Protein AF-A0A6J6J0V7-F1 (afdb_monomer)

Solvent-accessible surface area (backbone atoms only — not comparable to full-atom values): 5884 Å² total; per-residue (Å²): 86,66,69,57,17,59,59,48,74,45,58,61,70,55,51,53,50,30,44,77,66,40,41,39,68,71,49,78,54,96,89,41,73,37,59,60,67,86,49,47,52,94,52,35,56,34,78,67,48,28,62,51,48,51,54,37,44,76,72,69,41,50,73,68,55,41,51,49,52,33,71,34,78,32,86,91,74,73,38,26,47,48,59,37,48,75,72,64,42,54,67,65,46,53,53,55,56,63,59,68,82,109

Mean predicted aligned error: 2.84 Å

pLDDT: mean 94.88, std 6.06, range [52.72, 98.5]

Nearest PDB structures (foldseek):
  2kfs-assembly1_A  TM=8.764E-01  e=8.711E-05  Mycobacterium tuberculosis H37Rv
  2zhg-assembly1_A-2  TM=3.887E-01  e=1.242E-01  Escherichia coli K-12
  5i44-assembly4_E  TM=5.106E-01  e=1.145E+00  Bacillus subtilis subsp. subtilis str. 168

Structure (mmCIF, N/CA/C/O backbone):
data_AF-A0A6J6J0V7-F1
#
_entry.id   AF-A0A6J6J0V7-F1
#
loop_
_atom_site.group_PDB
_atom_site.id
_atom_site.type_symbol
_atom_site.label_atom_id
_atom_site.label_alt_id
_atom_site.label_comp_id
_atom_site.label_asym_id
_atom_site.label_entity_id
_atom_site.label_seq_id
_atom_site.pdbx_PDB_ins_code
_atom_site.Cartn_x
_atom_site.Cartn_y
_atom_site.Cartn_z
_atom_site.occupancy
_atom_site.B_iso_or_equiv
_atom_site.auth_seq_id
_atom_site.auth_comp_id
_atom_site.auth_asym_id
_atom_site.auth_atom_id
_atom_site.pdbx_PDB_model_num
ATOM 1 N N . MET A 1 1 ? -11.051 6.541 5.187 1.00 84.00 1 MET A N 1
ATOM 2 C CA . MET A 1 1 ? -10.765 6.043 6.555 1.00 84.00 1 MET A CA 1
ATOM 3 C C . MET A 1 1 ? -11.931 5.264 7.141 1.00 84.00 1 MET A C 1
ATOM 5 O O . MET A 1 1 ? -11.725 4.130 7.536 1.00 84.00 1 MET A O 1
ATOM 9 N N . GLU A 1 2 ? -13.136 5.835 7.183 1.00 88.12 2 GLU A N 1
ATOM 10 C CA . GLU A 1 2 ? -14.332 5.171 7.734 1.00 88.12 2 GLU A CA 1
ATOM 11 C C . GLU A 1 2 ? -14.705 3.884 6.993 1.00 88.12 2 GLU A C 1
ATOM 13 O O . GLU A 1 2 ? -14.739 2.829 7.606 1.00 88.12 2 GLU A O 1
ATOM 18 N N . GLN A 1 3 ? -14.797 3.944 5.665 1.00 91.31 3 GLN A N 1
ATOM 19 C CA . GLN A 1 3 ? -15.049 2.766 4.824 1.00 91.31 3 GLN A CA 1
ATOM 20 C C . GLN A 1 3 ? -14.034 1.636 5.064 1.00 91.31 3 GLN A C 1
ATOM 22 O O . GLN A 1 3 ? -14.407 0.479 5.174 1.00 91.31 3 GLN A O 1
ATOM 27 N N . ALA A 1 4 ? -12.742 1.956 5.196 1.00 93.69 4 ALA A N 1
ATOM 28 C CA . ALA A 1 4 ? -11.722 0.944 5.477 1.00 93.69 4 ALA A CA 1
ATOM 29 C C . ALA A 1 4 ? -11.877 0.335 6.880 1.00 93.69 4 ALA A C 1
ATOM 31 O O . ALA A 1 4 ? -11.665 -0.860 7.045 1.00 93.69 4 ALA A O 1
ATOM 32 N N . ALA A 1 5 ? -12.256 1.141 7.878 1.00 95.25 5 ALA A N 1
ATOM 33 C CA . ALA A 1 5 ? -12.536 0.666 9.232 1.00 95.25 5 ALA A CA 1
ATOM 34 C C . ALA A 1 5 ? -13.723 -0.311 9.250 1.00 95.25 5 ALA A C 1
ATOM 36 O O . ALA A 1 5 ? -13.645 -1.353 9.894 1.00 95.25 5 ALA A O 1
ATOM 37 N N . GLU A 1 6 ? -14.779 0.001 8.497 1.00 95.31 6 GLU A N 1
ATOM 38 C CA . GLU A 1 6 ? -15.947 -0.866 8.319 1.00 95.31 6 GLU A CA 1
ATOM 39 C C . GLU A 1 6 ? -15.578 -2.171 7.604 1.00 95.31 6 GLU A C 1
ATOM 41 O O . GLU A 1 6 ? -15.853 -3.247 8.128 1.00 95.31 6 GLU A O 1
ATOM 46 N N . THR A 1 7 ? -14.888 -2.098 6.459 1.00 96.25 7 THR A N 1
ATOM 47 C CA . THR A 1 7 ? -14.496 -3.286 5.679 1.00 96.25 7 THR A CA 1
ATOM 48 C C . THR A 1 7 ? -13.570 -4.220 6.456 1.00 96.25 7 THR A C 1
ATOM 50 O O . THR A 1 7 ? -13.699 -5.437 6.355 1.00 96.25 7 THR A O 1
ATOM 53 N N . LEU A 1 8 ? -12.633 -3.665 7.228 1.00 96.50 8 LEU A N 1
ATOM 54 C CA . LEU A 1 8 ? -11.707 -4.436 8.063 1.00 96.50 8 LEU A CA 1
ATOM 55 C C . LEU A 1 8 ? -12.335 -4.866 9.398 1.00 96.50 8 LEU A C 1
ATOM 57 O O . LEU A 1 8 ? -11.720 -5.630 10.134 1.00 96.50 8 LEU A O 1
ATOM 61 N N . ASN A 1 9 ? -13.524 -4.358 9.742 1.00 96.88 9 ASN A N 1
ATOM 62 C CA . ASN A 1 9 ? -14.158 -4.539 11.047 1.00 96.88 9 ASN A CA 1
ATOM 63 C C . ASN A 1 9 ? -13.221 -4.181 12.225 1.00 96.88 9 ASN A C 1
ATOM 65 O O . ASN A 1 9 ? -13.086 -4.922 13.201 1.00 96.88 9 ASN A O 1
ATOM 69 N N . VAL A 1 10 ? -12.544 -3.031 12.129 1.00 96.75 10 VAL A N 1
ATOM 70 C CA . VAL A 1 10 ? -11.617 -2.529 13.159 1.00 96.75 10 VAL A CA 1
ATOM 71 C C . VAL A 1 10 ? -11.854 -1.046 13.467 1.00 96.75 10 VAL A C 1
ATOM 73 O O . VAL A 1 10 ? -12.330 -0.300 12.615 1.00 96.75 10 VAL A O 1
ATOM 76 N N . PRO A 1 11 ? -11.464 -0.547 14.655 1.00 96.88 11 PRO A N 1
ATOM 77 C CA . PRO A 1 11 ? -11.539 0.883 14.958 1.00 96.88 11 PRO A CA 1
ATOM 78 C C . PRO A 1 11 ? -10.656 1.740 14.034 1.00 96.88 11 PRO A C 1
ATOM 80 O O . PRO A 1 11 ? -9.581 1.311 13.615 1.00 96.88 11 PRO A O 1
ATOM 83 N N . LYS A 1 12 ? -11.019 3.016 13.819 1.00 95.19 12 LYS A N 1
ATOM 84 C CA . LYS A 1 12 ? -10.227 3.977 13.010 1.00 95.19 12 LYS A CA 1
ATOM 85 C C . LYS A 1 12 ? -8.756 4.077 13.448 1.00 95.19 12 LYS A C 1
ATOM 87 O O . LYS A 1 12 ? -7.870 4.175 12.604 1.00 95.19 12 LYS A O 1
ATOM 92 N N . GLY A 1 13 ? -8.479 3.991 14.752 1.00 96.88 13 GLY A N 1
ATOM 93 C CA . GLY A 1 13 ? -7.107 3.977 15.275 1.00 96.88 13 GLY A CA 1
ATOM 94 C C . GLY A 1 13 ? -6.278 2.784 14.785 1.00 96.88 13 GLY A C 1
ATOM 95 O O . GLY A 1 13 ? -5.087 2.929 14.524 1.00 96.88 13 GLY A O 1
ATOM 96 N N . ARG A 1 14 ? -6.908 1.620 14.573 1.00 97.25 14 ARG A N 1
ATOM 97 C CA . ARG A 1 14 ? -6.242 0.460 13.970 1.00 97.25 14 ARG A CA 1
ATOM 98 C C . ARG A 1 14 ? -5.919 0.710 12.498 1.00 97.25 14 ARG A C 1
ATOM 100 O O . ARG A 1 14 ? -4.838 0.332 12.071 1.00 97.25 14 ARG A O 1
ATOM 107 N N . VAL A 1 15 ? -6.794 1.390 11.755 1.00 97.12 15 VAL A N 1
ATOM 108 C CA . VAL A 1 15 ? -6.532 1.776 10.355 1.00 97.12 15 VAL A CA 1
ATOM 109 C C . VAL A 1 15 ? -5.325 2.713 10.250 1.00 97.12 15 VAL A C 1
ATOM 111 O O . VAL A 1 15 ? -4.459 2.481 9.414 1.00 97.12 15 VAL A O 1
ATOM 114 N N . ASN A 1 16 ? -5.220 3.720 11.126 1.00 96.19 16 ASN A N 1
ATOM 115 C CA . ASN A 1 16 ? -4.040 4.597 11.181 1.00 96.19 16 ASN A CA 1
ATOM 116 C C . ASN A 1 16 ? -2.759 3.799 11.430 1.00 96.19 16 ASN A C 1
ATOM 118 O O . ASN A 1 16 ? -1.795 3.935 10.687 1.00 96.19 16 ASN A O 1
ATOM 122 N N . ARG A 1 17 ? -2.787 2.893 12.410 1.00 97.81 17 ARG A N 1
ATOM 123 C CA . 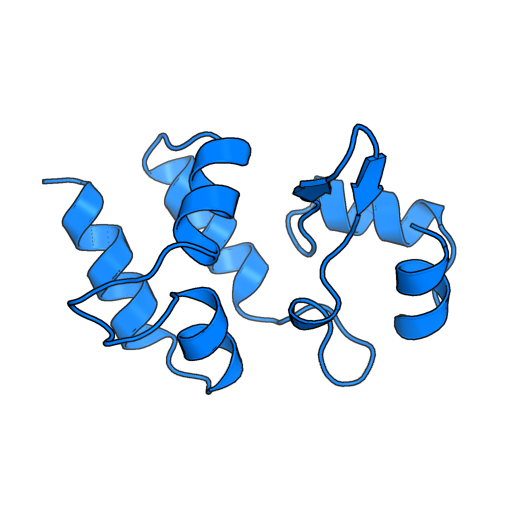ARG A 1 17 ? -1.646 2.029 12.704 1.00 97.81 17 ARG A CA 1
ATOM 124 C C . ARG A 1 17 ? -1.263 1.134 11.521 1.00 97.81 17 ARG A C 1
ATOM 126 O O . ARG A 1 17 ? -0.086 0.930 11.267 1.00 97.81 17 ARG A O 1
ATOM 133 N N . LEU A 1 18 ? -2.237 0.626 10.764 1.00 97.81 18 LEU A N 1
ATOM 134 C CA . LEU A 1 18 ? -1.965 -0.149 9.551 1.00 97.81 18 LEU A CA 1
ATOM 135 C C . LEU A 1 18 ? -1.312 0.698 8.444 1.00 97.81 18 LEU A C 1
ATOM 137 O O . LEU A 1 18 ? -0.503 0.156 7.694 1.00 97.81 18 LEU A O 1
ATOM 141 N N . LEU A 1 19 ? -1.629 1.994 8.344 1.00 97.00 19 LEU A N 1
ATOM 142 C CA . LEU A 1 19 ? -0.933 2.924 7.443 1.00 97.00 19 LEU A CA 1
ATOM 143 C C . LEU A 1 19 ? 0.502 3.192 7.917 1.00 97.00 19 LEU A C 1
ATOM 145 O O . LEU A 1 19 ? 1.426 3.125 7.114 1.00 97.00 19 LEU A O 1
ATOM 149 N N . GLU A 1 20 ? 0.696 3.435 9.216 1.00 96.62 20 GLU A N 1
ATOM 150 C CA . GLU A 1 20 ? 2.021 3.630 9.832 1.00 96.62 20 GLU A CA 1
ATOM 151 C C . GLU A 1 20 ? 2.922 2.392 9.672 1.00 96.62 20 GLU A C 1
ATOM 153 O O . GLU A 1 20 ? 4.127 2.510 9.474 1.00 96.62 20 GLU A O 1
ATOM 158 N N . GLU A 1 21 ? 2.338 1.192 9.724 1.00 97.25 21 GLU A N 1
ATOM 159 C CA . GLU A 1 21 ? 3.034 -0.090 9.555 1.00 97.25 21 GLU A CA 1
ATOM 160 C C . GLU A 1 21 ? 3.202 -0.505 8.076 1.00 97.25 21 GLU A C 1
ATOM 162 O O . GLU A 1 21 ? 3.701 -1.608 7.810 1.00 97.25 21 GLU A O 1
ATOM 167 N N . TYR A 1 22 ? 2.758 0.332 7.127 1.00 97.88 22 TYR A N 1
ATOM 168 C CA . TYR A 1 22 ? 2.699 0.070 5.679 1.00 97.88 22 TYR A CA 1
ATOM 169 C C . TYR A 1 22 ? 1.889 -1.170 5.277 1.00 97.88 22 TYR A C 1
ATOM 171 O O . TYR A 1 22 ? 2.028 -1.702 4.177 1.00 97.88 22 TYR A O 1
ATOM 179 N N . SER A 1 23 ? 1.030 -1.656 6.172 1.00 97.69 23 SER A N 1
ATOM 180 C CA . SER A 1 23 ? 0.097 -2.747 5.879 1.00 97.69 23 SER A CA 1
ATOM 181 C C . SER A 1 23 ? -1.065 -2.276 5.009 1.00 97.69 23 SER A C 1
ATOM 183 O O . SER A 1 23 ? -1.631 -3.070 4.268 1.00 97.69 23 SER A O 1
ATOM 185 N N . LEU A 1 24 ? -1.391 -0.985 5.064 1.00 97.75 24 LEU A N 1
ATOM 186 C CA . LEU A 1 24 ? -2.264 -0.297 4.120 1.00 97.75 24 LEU A CA 1
ATOM 187 C C . LEU A 1 24 ? -1.514 0.873 3.488 1.00 97.75 24 LEU A C 1
ATOM 189 O O . LEU A 1 24 ? -0.507 1.344 4.011 1.00 97.75 24 LEU A O 1
ATOM 193 N N . VAL A 1 25 ? -2.068 1.384 2.393 1.00 96.88 25 VAL A N 1
ATOM 194 C CA . VAL A 1 25 ? -1.639 2.633 1.762 1.00 96.88 25 VAL A CA 1
ATOM 195 C C . VAL A 1 25 ? -2.839 3.541 1.534 1.00 96.88 25 VAL A C 1
A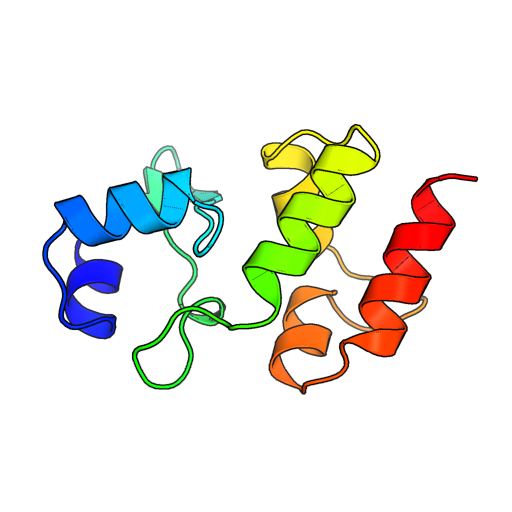TOM 197 O O . VAL A 1 25 ? -3.973 3.071 1.404 1.00 96.88 25 VAL A O 1
ATOM 200 N N . ALA A 1 26 ? -2.590 4.847 1.479 1.00 95.44 26 ALA A N 1
ATOM 201 C CA . ALA A 1 26 ? -3.599 5.841 1.155 1.00 95.44 26 ALA A CA 1
ATOM 202 C C . ALA A 1 26 ? -3.147 6.681 -0.039 1.00 95.44 26 ALA A C 1
ATOM 204 O O . ALA A 1 26 ? -1.992 7.086 -0.124 1.00 95.44 26 ALA A O 1
ATOM 205 N N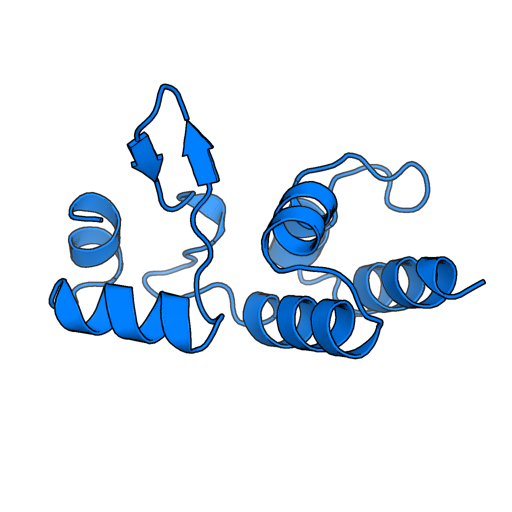 . VAL A 1 27 ? -4.077 6.966 -0.942 1.00 92.94 27 VAL A N 1
ATOM 206 C CA . VAL A 1 27 ? -3.886 7.875 -2.073 1.00 92.94 27 VAL A CA 1
ATOM 207 C C . VAL A 1 27 ? -4.622 9.176 -1.798 1.00 92.94 27 VAL A C 1
ATOM 209 O O . VAL A 1 27 ? -5.684 9.181 -1.169 1.00 92.94 27 VAL A O 1
ATOM 212 N N . LYS A 1 28 ? -4.082 10.293 -2.278 1.00 90.00 28 LYS A N 1
ATOM 213 C CA . LYS A 1 28 ? -4.788 11.573 -2.248 1.00 90.00 28 LYS A CA 1
ATOM 214 C C . LYS A 1 28 ? -5.583 11.722 -3.540 1.00 90.00 28 LYS A C 1
ATOM 216 O O . LYS A 1 28 ? -5.002 11.758 -4.619 1.00 90.00 28 LYS A O 1
ATOM 221 N N . LYS A 1 29 ? -6.905 11.822 -3.435 1.00 86.88 29 LYS A N 1
ATOM 222 C CA . LYS A 1 29 ? -7.805 12.078 -4.565 1.00 86.88 29 LYS A CA 1
ATOM 223 C C . LYS A 1 29 ? -8.694 13.264 -4.219 1.00 86.88 29 LYS A C 1
ATOM 225 O O . LYS A 1 29 ? -9.284 13.288 -3.144 1.00 86.88 29 LYS A O 1
ATOM 230 N N . ASP A 1 30 ? -8.712 14.271 -5.089 1.00 89.50 30 ASP A N 1
ATOM 231 C CA . ASP A 1 30 ? -9.483 15.512 -4.909 1.00 89.50 30 ASP A CA 1
ATOM 232 C C . ASP A 1 30 ? -9.239 16.192 -3.546 1.00 89.50 30 ASP A C 1
ATOM 234 O O . ASP A 1 30 ? -10.140 16.707 -2.892 1.00 89.50 30 ASP A O 1
ATOM 238 N N . GLY A 1 31 ? -7.986 16.159 -3.080 1.00 88.44 31 GLY A N 1
ATOM 239 C CA . GLY A 1 31 ? -7.590 16.734 -1.792 1.00 88.44 31 GLY A CA 1
ATOM 240 C C . GLY A 1 31 ? -7.824 15.832 -0.576 1.00 88.44 31 GLY A C 1
ATOM 241 O O . GLY A 1 31 ? -7.285 16.127 0.490 1.00 88.44 31 GLY A O 1
ATOM 242 N N . GLN A 1 32 ? -8.536 14.714 -0.728 1.00 89.38 32 GLN A N 1
ATOM 243 C CA . GLN A 1 32 ? -8.889 13.804 0.358 1.00 89.38 32 GLN A CA 1
ATOM 244 C C . GLN A 1 32 ? -8.030 12.533 0.346 1.00 89.38 32 GLN A C 1
ATOM 246 O O . GLN A 1 32 ? -7.811 11.919 -0.697 1.00 89.38 32 GLN A O 1
ATOM 251 N N . LEU A 1 33 ? -7.556 12.113 1.523 1.00 89.25 33 LEU A N 1
ATOM 252 C CA . LEU A 1 33 ? -6.885 10.823 1.689 1.00 89.25 33 LEU A CA 1
ATOM 253 C C . LEU A 1 33 ? -7.905 9.683 1.683 1.00 89.25 33 LEU A C 1
ATOM 255 O O . LEU A 1 33 ? -8.828 9.641 2.503 1.00 89.25 33 LEU A O 1
ATOM 259 N N . MET A 1 34 ? -7.699 8.732 0.780 1.00 93.12 34 MET A N 1
ATOM 260 C CA . MET A 1 34 ? -8.547 7.563 0.596 1.00 93.12 34 MET A CA 1
ATOM 261 C C . MET A 1 34 ? -7.713 6.286 0.601 1.00 93.12 34 MET A C 1
ATOM 263 O O . MET A 1 34 ? -6.610 6.261 0.068 1.00 93.12 34 MET A O 1
ATOM 267 N N . ILE A 1 35 ? -8.252 5.219 1.191 1.00 95.56 35 ILE A N 1
ATOM 268 C 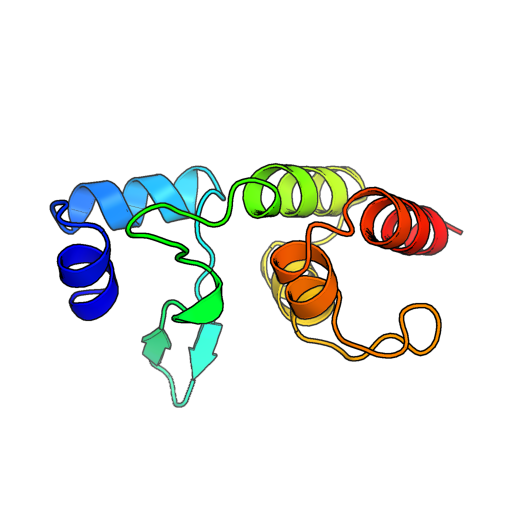CA . ILE A 1 35 ? -7.648 3.883 1.141 1.00 95.56 35 ILE A CA 1
ATOM 269 C C . ILE A 1 35 ? -8.315 3.143 -0.022 1.00 95.56 35 ILE A C 1
ATOM 271 O O . ILE A 1 35 ? -9.538 2.987 0.018 1.00 95.56 35 ILE A O 1
ATOM 275 N N . PRO A 1 36 ? -7.566 2.726 -1.056 1.00 94.44 36 PRO A N 1
ATOM 276 C CA . PRO A 1 36 ? -8.118 1.957 -2.168 1.00 94.44 36 PRO A CA 1
ATOM 277 C C . PRO A 1 36 ? -8.750 0.647 -1.682 1.00 94.44 36 PRO A C 1
ATOM 279 O O . PRO A 1 36 ? -8.171 -0.049 -0.853 1.00 94.44 36 PRO A O 1
ATOM 282 N N . ALA A 1 37 ? -9.923 0.282 -2.200 1.00 94.19 37 ALA A N 1
ATOM 283 C CA . ALA A 1 37 ? -10.588 -0.960 -1.794 1.00 94.19 37 ALA A CA 1
ATOM 284 C C . ALA A 1 37 ? -9.745 -2.201 -2.139 1.00 94.19 37 ALA A C 1
ATOM 286 O O . ALA A 1 37 ? -9.696 -3.147 -1.362 1.00 94.19 37 ALA A O 1
ATOM 287 N N . ASP A 1 38 ? -9.014 -2.144 -3.253 1.00 94.88 38 ASP A N 1
ATOM 288 C CA . ASP A 1 38 ? -8.171 -3.227 -3.769 1.00 94.88 38 ASP A CA 1
ATOM 289 C C . ASP A 1 38 ? -7.029 -3.639 -2.827 1.00 94.88 38 ASP A C 1
ATOM 291 O O . ASP A 1 38 ? -6.480 -4.729 -2.956 1.00 94.88 38 ASP A O 1
ATOM 295 N N . VAL A 1 39 ? -6.647 -2.797 -1.859 1.00 96.19 39 VAL A N 1
ATOM 296 C CA . VAL A 1 39 ? -5.618 -3.165 -0.871 1.00 96.19 39 VAL A CA 1
ATOM 297 C C . VAL A 1 39 ? -6.183 -3.914 0.340 1.00 96.19 39 VAL A C 1
ATOM 299 O O . VAL A 1 39 ? -5.425 -4.252 1.248 1.00 96.19 39 VAL A O 1
ATOM 302 N N . ILE A 1 40 ? -7.490 -4.194 0.357 1.00 97.31 40 ILE A N 1
ATOM 303 C CA . ILE A 1 40 ? -8.175 -4.995 1.375 1.00 97.31 40 ILE A CA 1
ATOM 304 C C . ILE A 1 40 ? -8.810 -6.207 0.687 1.00 97.31 40 ILE A C 1
ATOM 306 O O . ILE A 1 40 ? -9.669 -6.076 -0.180 1.00 97.31 40 ILE A O 1
ATOM 310 N N . VAL A 1 41 ? -8.405 -7.408 1.089 1.00 96.50 41 VAL A N 1
ATOM 311 C CA . VAL A 1 41 ? -8.859 -8.676 0.514 1.00 96.50 41 VAL A CA 1
ATOM 312 C C . VAL A 1 41 ? -9.432 -9.537 1.628 1.00 96.50 41 VAL A C 1
ATOM 314 O O . VAL A 1 41 ? -8.739 -9.854 2.587 1.00 96.50 41 VAL A O 1
ATOM 317 N N . GLN A 1 42 ? -10.702 -9.933 1.495 1.00 94.94 42 GLN A N 1
ATOM 318 C CA . GLN A 1 42 ? -11.398 -10.779 2.478 1.00 94.94 42 GLN A CA 1
ATOM 319 C C . GLN A 1 42 ? -11.368 -10.212 3.911 1.00 94.94 42 GLN A C 1
ATOM 321 O O . GLN A 1 42 ? -11.187 -10.950 4.874 1.00 94.94 42 GLN A O 1
ATOM 326 N N . GLY A 1 43 ? -11.530 -8.891 4.050 1.00 96.06 43 GLY A N 1
ATOM 327 C CA . GLY A 1 43 ? -11.540 -8.220 5.356 1.00 96.06 43 GLY A CA 1
ATOM 328 C C . GLY A 1 43 ? -10.160 -8.046 5.996 1.00 96.06 43 GLY A C 1
ATOM 329 O O . GLY A 1 43 ? -10.078 -7.599 7.133 1.00 96.06 43 GLY A O 1
ATOM 330 N N . GLU A 1 44 ? -9.082 -8.344 5.270 1.00 97.00 44 GLU A N 1
ATOM 331 C CA . GLU A 1 44 ? -7.704 -8.208 5.743 1.00 97.00 44 GLU A CA 1
ATOM 332 C C . GLU A 1 44 ? -6.878 -7.354 4.772 1.00 97.00 44 GLU A C 1
ATOM 334 O O . GLU A 1 44 ? -7.162 -7.334 3.570 1.00 97.00 44 GLU A O 1
ATOM 339 N N . PRO A 1 45 ? -5.828 -6.652 5.230 1.00 97.88 45 PRO A N 1
ATOM 340 C CA . PRO A 1 45 ? -4.901 -5.996 4.318 1.00 97.88 45 PRO A CA 1
ATOM 341 C C . PRO A 1 45 ? -4.267 -6.996 3.340 1.00 97.88 45 PRO A C 1
ATOM 343 O O . PRO A 1 45 ? -3.949 -8.132 3.703 1.00 97.88 45 PRO A O 1
ATOM 346 N N . LEU A 1 46 ? -4.031 -6.569 2.098 1.00 98.06 46 LEU A N 1
ATOM 347 C CA . LEU A 1 46 ? -3.391 -7.389 1.074 1.00 98.06 46 LEU A CA 1
ATOM 348 C C . LEU A 1 46 ? -1.994 -7.825 1.544 1.00 98.06 46 LEU A C 1
ATOM 350 O O . LEU A 1 46 ? -1.038 -7.055 1.508 1.00 98.06 46 LEU A O 1
ATOM 354 N N . ALA A 1 47 ? -1.859 -9.091 1.942 1.00 96.50 47 ALA A N 1
ATOM 355 C CA . ALA A 1 47 ? -0.668 -9.614 2.613 1.00 96.50 47 ALA A CA 1
ATOM 356 C C . ALA A 1 47 ? 0.698 -9.247 1.979 1.00 96.50 47 ALA A C 1
ATOM 358 O O . ALA A 1 47 ? 1.619 -8.913 2.728 1.00 96.50 47 ALA A O 1
ATOM 359 N N . PRO A 1 48 ? 0.911 -9.310 0.644 1.00 97.19 48 PRO A N 1
ATOM 360 C CA . PRO A 1 48 ? 2.204 -8.936 0.068 1.00 97.19 48 PRO A CA 1
ATOM 361 C C . PRO A 1 48 ? 2.492 -7.428 0.050 1.00 97.19 48 PRO A C 1
ATOM 363 O O . PRO A 1 48 ? 3.656 -7.072 -0.118 1.00 97.19 48 PRO A O 1
ATOM 366 N N . LEU A 1 49 ? 1.489 -6.562 0.226 1.00 97.88 49 LEU A N 1
ATOM 367 C CA . LEU A 1 49 ? 1.622 -5.111 0.076 1.00 97.88 49 LEU A CA 1
ATOM 368 C C . LEU A 1 49 ? 2.732 -4.545 0.962 1.00 97.88 49 LEU A C 1
ATOM 370 O O . LEU A 1 49 ? 3.642 -3.893 0.459 1.00 97.88 49 LEU A O 1
ATOM 374 N N . ARG A 1 50 ? 2.699 -4.864 2.261 1.00 97.69 50 ARG A N 1
ATOM 375 C CA . ARG A 1 50 ? 3.679 -4.366 3.234 1.00 97.69 50 ARG A CA 1
ATOM 376 C C . ARG A 1 50 ? 5.111 -4.684 2.829 1.00 97.69 50 ARG A C 1
ATOM 378 O O . ARG A 1 50 ? 5.972 -3.815 2.862 1.00 97.69 50 ARG A O 1
ATOM 3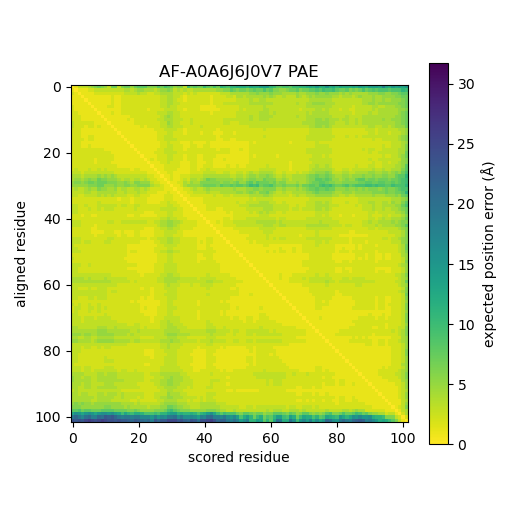85 N N . GLY A 1 51 ? 5.363 -5.935 2.445 1.00 97.06 51 GLY A N 1
ATOM 386 C CA . GLY A 1 51 ? 6.697 -6.366 2.033 1.00 97.06 51 GLY A CA 1
ATOM 387 C C . GLY A 1 51 ? 7.166 -5.662 0.761 1.00 97.06 51 GLY A C 1
ATOM 388 O O . GLY A 1 51 ? 8.341 -5.336 0.651 1.00 97.06 51 GLY A O 1
ATOM 389 N N . THR A 1 52 ? 6.253 -5.401 -0.177 1.00 97.44 52 THR A N 1
ATOM 390 C CA . THR A 1 52 ? 6.562 -4.638 -1.391 1.00 97.44 52 THR A CA 1
ATOM 391 C C . THR A 1 52 ? 6.869 -3.175 -1.082 1.00 97.44 52 THR A C 1
ATOM 393 O O . THR A 1 52 ? 7.848 -2.664 -1.609 1.00 97.44 52 THR A O 1
ATOM 396 N N . ILE A 1 53 ? 6.095 -2.523 -0.207 1.00 97.94 53 ILE A N 1
ATOM 397 C CA . ILE A 1 53 ? 6.370 -1.142 0.210 1.00 97.94 53 ILE A CA 1
ATOM 398 C C . ILE A 1 53 ? 7.727 -1.052 0.908 1.00 97.94 53 ILE A C 1
ATOM 400 O O . ILE A 1 53 ? 8.547 -0.246 0.497 1.00 97.94 53 ILE A O 1
ATOM 404 N N . ILE A 1 54 ? 7.998 -1.908 1.899 1.00 97.31 54 ILE A N 1
ATOM 405 C CA . ILE A 1 54 ? 9.285 -1.903 2.618 1.00 97.31 54 ILE A CA 1
ATOM 406 C C . ILE A 1 54 ? 10.457 -2.072 1.647 1.00 97.31 54 ILE A C 1
ATOM 408 O O . ILE A 1 54 ? 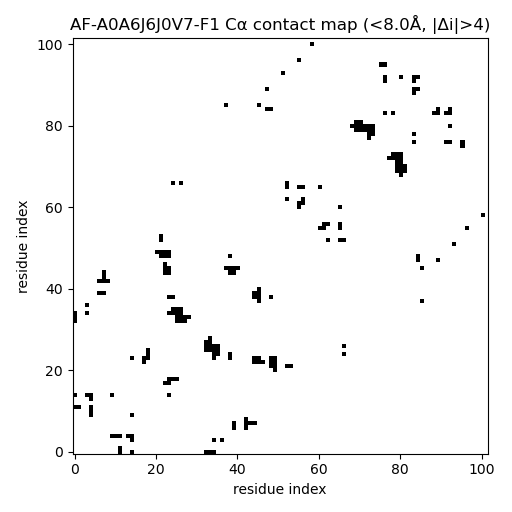11.408 -1.311 1.719 1.00 97.31 54 ILE A O 1
ATOM 412 N N . MET A 1 55 ? 10.360 -3.008 0.701 1.00 96.06 55 MET A N 1
ATOM 413 C CA . MET A 1 55 ? 11.405 -3.224 -0.302 1.00 96.06 55 MET A CA 1
ATOM 414 C C . MET A 1 55 ? 11.682 -1.969 -1.143 1.00 96.06 55 MET A C 1
ATOM 416 O O . MET A 1 55 ? 12.838 -1.653 -1.381 1.00 96.06 55 MET A O 1
ATOM 420 N N . LEU A 1 56 ? 10.645 -1.245 -1.576 1.00 96.94 56 LEU A N 1
ATOM 421 C CA . LEU A 1 56 ? 10.824 -0.008 -2.343 1.00 96.94 56 LEU A CA 1
ATOM 422 C C . LEU A 1 56 ? 11.438 1.105 -1.482 1.00 96.94 56 LEU A C 1
ATOM 424 O O . LEU A 1 56 ? 12.340 1.803 -1.940 1.00 96.94 56 LEU A O 1
ATOM 428 N N . LEU A 1 57 ? 10.993 1.234 -0.227 1.00 96.62 57 LEU A N 1
ATOM 429 C CA . LEU A 1 57 ? 11.567 2.184 0.730 1.00 96.62 57 LEU A CA 1
ATOM 430 C C . LEU A 1 57 ? 13.053 1.896 0.990 1.00 96.62 57 LEU A C 1
ATOM 432 O O . LEU A 1 57 ? 13.861 2.821 1.015 1.00 96.62 57 LEU A O 1
ATOM 436 N N . ASP A 1 58 ? 13.420 0.621 1.140 1.00 95.50 58 ASP A N 1
ATOM 437 C CA . ASP A 1 58 ? 14.807 0.185 1.331 1.00 95.50 58 ASP A CA 1
ATOM 438 C C . ASP A 1 58 ? 15.672 0.464 0.084 1.00 95.50 58 ASP A C 1
ATOM 440 O O . ASP A 1 58 ? 16.861 0.754 0.216 1.00 95.50 58 ASP A O 1
ATOM 444 N N . SER A 1 59 ? 15.069 0.455 -1.112 1.00 93.81 59 SER A N 1
ATOM 445 C CA . SER A 1 59 ? 15.673 0.900 -2.381 1.00 93.81 59 SER A CA 1
ATOM 446 C C . SER A 1 59 ? 15.701 2.432 -2.549 1.00 93.81 59 SER A C 1
ATOM 448 O O . SER A 1 59 ? 16.110 2.940 -3.589 1.00 93.81 59 SER A O 1
ATOM 450 N N . GLY A 1 60 ? 15.282 3.201 -1.538 1.00 94.81 60 GLY A N 1
ATOM 451 C CA . GLY A 1 60 ? 15.360 4.665 -1.528 1.00 94.81 60 GLY A CA 1
ATOM 452 C C . GLY A 1 60 ? 14.149 5.392 -2.114 1.00 94.81 60 GLY A C 1
ATOM 453 O O . GLY A 1 60 ? 14.169 6.621 -2.190 1.00 94.81 60 GLY A O 1
ATOM 454 N N . TYR A 1 61 ? 13.087 4.675 -2.485 1.00 96.25 61 TYR A N 1
ATOM 455 C CA . TYR A 1 61 ? 11.831 5.300 -2.893 1.00 96.25 61 TYR A CA 1
ATOM 456 C C . TYR A 1 61 ? 11.152 5.953 -1.689 1.00 96.25 61 TYR A C 1
ATOM 458 O O . TYR A 1 61 ? 11.161 5.430 -0.574 1.00 96.25 61 TYR A O 1
ATOM 466 N N . SER A 1 62 ? 10.475 7.072 -1.913 1.00 96.44 62 SER A N 1
ATOM 467 C CA . SER A 1 62 ? 9.519 7.598 -0.944 1.00 96.44 62 SER A CA 1
ATOM 468 C C . SER A 1 62 ? 8.247 6.744 -0.901 1.00 96.44 62 SER A C 1
ATOM 470 O O . SER A 1 62 ? 7.941 5.959 -1.807 1.00 96.44 62 SER A O 1
ATOM 472 N N . ILE A 1 63 ? 7.444 6.924 0.150 1.00 95.88 63 ILE A N 1
ATOM 473 C CA . ILE A 1 63 ? 6.129 6.278 0.245 1.00 95.88 63 ILE A CA 1
ATOM 474 C C . ILE A 1 63 ? 5.201 6.698 -0.907 1.00 95.88 63 ILE A C 1
ATOM 476 O O . ILE A 1 63 ? 4.461 5.871 -1.433 1.00 95.88 63 ILE A O 1
ATOM 480 N N . GLU A 1 64 ? 5.265 7.960 -1.337 1.00 95.19 64 GLU A N 1
ATOM 481 C CA . GLU A 1 64 ? 4.446 8.482 -2.435 1.00 95.19 64 GLU A CA 1
ATOM 482 C C . GLU A 1 64 ? 4.849 7.868 -3.781 1.00 95.19 64 GLU A C 1
ATOM 484 O O . GLU A 1 64 ? 3.986 7.421 -4.541 1.00 95.19 64 GLU A O 1
ATOM 489 N N . GLU A 1 65 ? 6.151 7.754 -4.049 1.00 96.69 65 GLU A N 1
ATOM 490 C CA . GLU A 1 65 ? 6.659 7.079 -5.248 1.00 96.69 65 GLU A CA 1
ATOM 491 C C . GLU A 1 65 ? 6.336 5.582 -5.224 1.00 96.69 65 GLU A C 1
ATOM 493 O O . GLU A 1 65 ? 5.916 5.032 -6.239 1.00 96.69 65 GLU A O 1
ATOM 498 N N . SER A 1 66 ? 6.436 4.933 -4.061 1.00 97.25 66 SER A N 1
ATOM 499 C CA . SER A 1 66 ? 6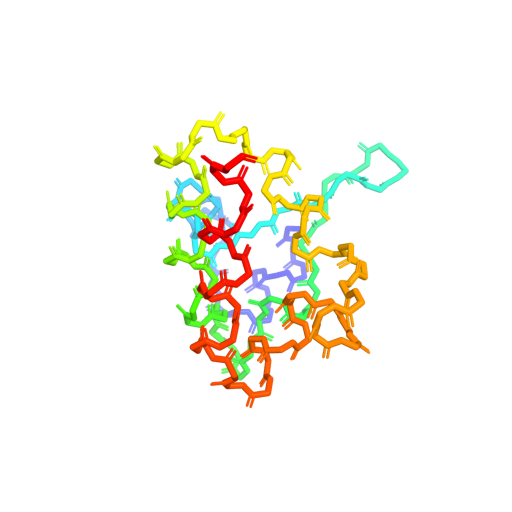.093 3.514 -3.894 1.00 97.25 66 SER A CA 1
ATOM 500 C C . SER A 1 66 ? 4.620 3.240 -4.206 1.00 97.25 66 SER A C 1
ATOM 502 O O . SER A 1 66 ? 4.281 2.275 -4.894 1.00 97.25 66 SER A O 1
ATOM 504 N N . ILE A 1 67 ? 3.729 4.108 -3.721 1.00 96.50 67 ILE A N 1
ATOM 505 C CA . ILE A 1 67 ? 2.297 4.038 -4.018 1.00 96.50 67 ILE A CA 1
ATOM 506 C C . ILE A 1 67 ? 2.067 4.289 -5.508 1.00 96.50 67 ILE A C 1
ATOM 508 O O . ILE A 1 67 ? 1.387 3.500 -6.158 1.00 96.50 67 ILE A O 1
ATOM 512 N N . THR A 1 68 ? 2.675 5.330 -6.076 1.00 96.00 68 THR A N 1
ATOM 513 C CA . THR A 1 68 ? 2.571 5.631 -7.512 1.00 96.00 68 THR A CA 1
ATOM 514 C C . THR A 1 68 ? 3.002 4.434 -8.357 1.00 96.00 68 THR A C 1
ATOM 516 O O . THR A 1 68 ? 2.274 4.022 -9.261 1.00 96.00 68 THR A O 1
ATOM 519 N N . TRP A 1 69 ? 4.128 3.808 -8.021 1.00 97.06 69 TRP A N 1
ATOM 520 C CA . TRP A 1 69 ? 4.639 2.622 -8.698 1.00 97.06 69 TRP A CA 1
ATOM 521 C C . TRP A 1 69 ? 3.656 1.446 -8.643 1.00 97.06 69 TRP A C 1
ATOM 523 O O . TRP A 1 69 ? 3.390 0.827 -9.672 1.00 97.06 69 TRP A O 1
ATOM 533 N N . LEU A 1 70 ? 3.038 1.178 -7.484 1.00 97.56 70 LEU A N 1
ATOM 534 C CA . LEU A 1 70 ? 2.048 0.101 -7.332 1.00 97.56 70 LEU A CA 1
ATOM 535 C C . LEU A 1 70 ? 0.842 0.239 -8.270 1.00 97.56 70 LEU A C 1
ATOM 537 O O . LEU A 1 70 ? 0.294 -0.776 -8.707 1.00 97.56 70 LEU A O 1
ATO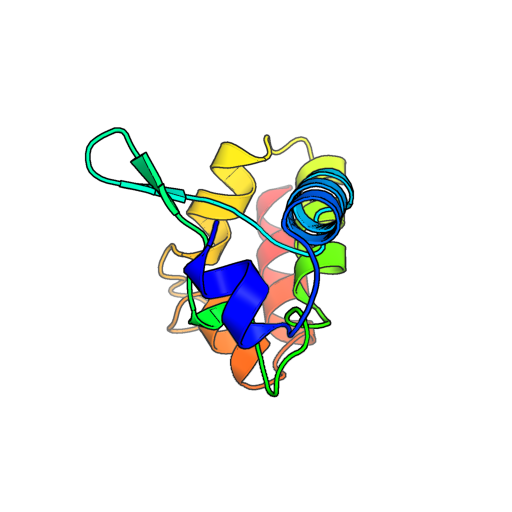M 541 N N . PHE A 1 71 ? 0.427 1.475 -8.550 1.00 96.75 71 PHE A N 1
ATOM 542 C CA . PHE A 1 71 ? -0.727 1.787 -9.396 1.00 96.75 71 PHE A CA 1
ATOM 543 C C . PHE A 1 71 ? -0.356 2.093 -10.855 1.00 96.75 71 PHE A C 1
ATOM 545 O O . PHE A 1 71 ? -1.250 2.241 -11.687 1.00 96.75 71 PHE A O 1
ATOM 552 N N . THR A 1 72 ? 0.934 2.159 -11.190 1.00 97.00 72 THR A N 1
ATOM 553 C CA . THR A 1 72 ? 1.402 2.452 -12.551 1.00 97.00 72 THR A CA 1
ATOM 554 C C . THR A 1 72 ? 1.474 1.176 -13.383 1.00 97.00 72 THR A C 1
ATOM 556 O O . THR A 1 72 ? 1.888 0.121 -12.902 1.00 97.00 72 THR A O 1
ATOM 559 N N . HIS A 1 73 ? 1.048 1.251 -14.644 1.00 97.88 73 HIS A N 1
ATOM 560 C CA . HIS A 1 73 ? 1.155 0.125 -15.567 1.00 97.88 73 HIS A CA 1
ATOM 561 C C . HIS A 1 73 ? 2.625 -0.233 -15.810 1.00 97.88 73 HIS A C 1
ATOM 563 O O . HIS A 1 73 ? 3.452 0.649 -16.026 1.00 97.88 73 HIS A O 1
ATOM 569 N N . SER A 1 74 ? 2.940 -1.526 -15.803 1.00 97.50 74 SER A N 1
ATOM 570 C CA . SER A 1 74 ? 4.259 -2.030 -16.164 1.00 97.50 74 SER A CA 1
ATOM 571 C C . SER A 1 74 ? 4.162 -2.873 -17.425 1.00 97.50 74 SER A C 1
ATOM 573 O O . SER A 1 74 ? 3.521 -3.923 -17.405 1.00 97.50 74 SER A O 1
ATOM 575 N N . ASP A 1 75 ? 4.882 -2.483 -18.475 1.00 96.00 75 ASP A N 1
ATOM 576 C CA . ASP A 1 75 ? 4.967 -3.263 -19.717 1.00 96.00 75 ASP A CA 1
ATOM 577 C C . ASP A 1 75 ? 5.583 -4.656 -19.481 1.00 96.00 75 ASP A C 1
ATOM 579 O O . ASP A 1 75 ? 5.237 -5.623 -20.154 1.00 96.00 75 ASP A O 1
ATOM 583 N N . VAL A 1 76 ? 6.453 -4.786 -18.471 1.00 95.38 76 VAL A N 1
ATOM 584 C CA . VAL A 1 76 ? 7.081 -6.060 -18.071 1.00 95.38 76 VAL A CA 1
ATOM 585 C C . VAL A 1 76 ? 6.061 -7.022 -17.455 1.00 95.38 76 VAL A C 1
ATOM 587 O O . VAL A 1 76 ? 6.162 -8.235 -17.636 1.00 95.38 76 VAL A O 1
ATOM 590 N N . LEU A 1 77 ? 5.088 -6.498 -16.703 1.00 97.00 77 LEU A N 1
ATOM 591 C CA . LEU A 1 77 ? 4.022 -7.299 -16.093 1.00 97.00 77 LEU A CA 1
ATOM 592 C C . LEU A 1 77 ? 2.775 -7.398 -16.986 1.00 97.00 77 LEU A C 1
ATOM 594 O O . LEU A 1 77 ? 1.952 -8.284 -16.764 1.00 97.00 77 LEU A O 1
ATOM 598 N N . GLY A 1 78 ? 2.622 -6.492 -17.957 1.00 98.06 78 GLY A N 1
ATOM 599 C CA . GLY A 1 78 ? 1.407 -6.296 -18.754 1.00 98.06 78 GLY A CA 1
ATOM 600 C C . GLY A 1 78 ? 0.227 -5.720 -17.960 1.00 98.06 78 GLY A C 1
ATOM 601 O O . GLY A 1 78 ? -0.904 -5.734 -18.441 1.00 98.06 78 GLY A O 1
ATOM 602 N N . GLN A 1 79 ? 0.463 -5.262 -16.729 1.00 98.50 79 GLN A N 1
ATOM 603 C CA . GLN A 1 79 ? -0.540 -4.753 -15.790 1.00 98.50 79 GLN A CA 1
ATOM 604 C C . GLN A 1 79 ? 0.143 -3.967 -14.662 1.00 98.50 79 GLN A C 1
ATOM 606 O O . GLN A 1 79 ? 1.368 -3.818 -14.656 1.00 98.50 79 GLN A O 1
ATOM 611 N N . THR A 1 80 ? -0.617 -3.465 -13.688 1.00 98.38 80 THR A N 1
ATOM 612 C CA . THR A 1 80 ? -0.005 -2.803 -12.527 1.00 98.38 80 THR A CA 1
ATOM 613 C C . THR A 1 80 ? 0.630 -3.820 -11.566 1.00 98.38 80 THR A C 1
ATOM 615 O O . THR A 1 80 ? 0.193 -4.981 -11.481 1.00 98.38 80 THR A O 1
ATOM 618 N N . PRO A 1 81 ? 1.650 -3.422 -10.784 1.00 98.38 81 PRO A N 1
ATOM 619 C CA . PRO A 1 81 ? 2.166 -4.261 -9.712 1.00 98.38 81 PRO A CA 1
ATOM 620 C C . PRO A 1 81 ? 1.084 -4.669 -8.706 1.00 98.38 81 PRO A C 1
ATOM 622 O O . PRO A 1 81 ? 1.059 -5.829 -8.299 1.00 98.38 81 PRO A O 1
ATOM 625 N N . LEU A 1 82 ? 0.146 -3.776 -8.359 1.00 98.12 82 LEU A N 1
ATOM 626 C CA . LEU A 1 82 ? -0.967 -4.108 -7.464 1.00 98.12 82 LEU A CA 1
ATOM 627 C C . LEU A 1 82 ? -1.858 -5.223 -8.029 1.00 98.12 82 LEU A C 1
ATOM 629 O O . LEU A 1 82 ? -2.162 -6.173 -7.310 1.00 98.12 82 LEU A O 1
ATOM 633 N N . GLN A 1 83 ? -2.228 -5.153 -9.312 1.00 98.31 83 GLN A N 1
ATOM 634 C CA . GLN A 1 83 ? -3.006 -6.211 -9.973 1.00 98.31 83 GLN A CA 1
ATOM 635 C C . GLN A 1 83 ? -2.264 -7.550 -9.933 1.00 98.31 83 GLN A C 1
ATOM 637 O O . GLN A 1 83 ? -2.831 -8.575 -9.564 1.00 98.31 83 GLN A O 1
ATOM 642 N N . SER A 1 84 ? -0.956 -7.537 -10.190 1.00 98.44 84 SER A N 1
ATOM 643 C CA . SER A 1 84 ? -0.131 -8.743 -10.066 1.00 98.44 84 SER A CA 1
ATOM 644 C C . SER A 1 84 ? -0.108 -9.297 -8.636 1.00 98.44 84 SER A C 1
ATOM 646 O O . SER A 1 84 ? -0.153 -10.513 -8.444 1.00 98.44 84 SER A O 1
ATOM 648 N N . LEU A 1 85 ? -0.051 -8.435 -7.616 1.00 98.19 85 LEU A N 1
ATOM 649 C CA . LEU A 1 85 ? -0.103 -8.860 -6.215 1.00 98.19 85 LEU A CA 1
ATOM 650 C C . LEU A 1 85 ? -1.452 -9.483 -5.839 1.00 98.19 85 LEU A C 1
ATOM 652 O O . LEU A 1 85 ? -1.459 -10.493 -5.131 1.00 98.19 85 LEU A O 1
ATOM 656 N N . LEU A 1 86 ? -2.560 -8.920 -6.328 1.00 97.75 86 LEU A N 1
ATOM 657 C CA . LEU A 1 86 ? -3.915 -9.455 -6.150 1.00 97.75 86 LEU A CA 1
ATOM 658 C C . LEU A 1 86 ? -4.069 -10.855 -6.750 1.00 97.75 86 LEU A C 1
ATOM 660 O O . LEU A 1 86 ? -4.680 -11.731 -6.147 1.00 97.75 86 LEU A O 1
ATOM 664 N N . GLU A 1 87 ? -3.431 -11.098 -7.892 1.00 97.69 87 GLU A N 1
ATOM 665 C CA . GLU A 1 87 ? -3.366 -12.416 -8.533 1.00 97.69 87 GLU A CA 1
ATOM 666 C C . GLU A 1 87 ? -2.356 -13.373 -7.868 1.00 97.69 87 GLU A C 1
ATOM 668 O O . GLU A 1 87 ? -2.099 -14.470 -8.363 1.00 97.69 87 GLU A O 1
ATOM 673 N N . GLY A 1 88 ? -1.721 -12.963 -6.765 1.00 96.75 88 GLY A N 1
ATOM 674 C CA . GLY A 1 88 ? -0.727 -13.763 -6.047 1.00 96.75 88 GLY A CA 1
ATOM 675 C C . GLY A 1 88 ? 0.650 -13.830 -6.721 1.00 96.75 88 GLY A C 1
ATOM 676 O O . GLY A 1 88 ? 1.540 -14.537 -6.236 1.00 96.75 88 GLY A O 1
ATOM 677 N N . LYS A 1 89 ? 0.887 -13.070 -7.797 1.00 97.75 89 LYS A N 1
ATOM 678 C CA . LYS A 1 89 ? 2.133 -13.057 -8.585 1.00 97.75 89 LYS A CA 1
ATOM 679 C C . LYS A 1 89 ? 3.235 -12.225 -7.910 1.00 97.75 89 LYS A C 1
ATOM 681 O O . LYS A 1 89 ? 3.727 -11.239 -8.450 1.00 97.75 89 LYS A O 1
ATOM 686 N N . LYS A 1 90 ? 3.696 -12.655 -6.730 1.00 97.06 90 LYS A N 1
ATOM 687 C CA . LYS A 1 90 ? 4.728 -11.946 -5.938 1.00 97.06 90 LYS A CA 1
ATOM 688 C C . LYS A 1 90 ? 6.111 -11.935 -6.601 1.00 97.06 90 LYS A C 1
ATOM 690 O O . LYS A 1 90 ? 6.823 -10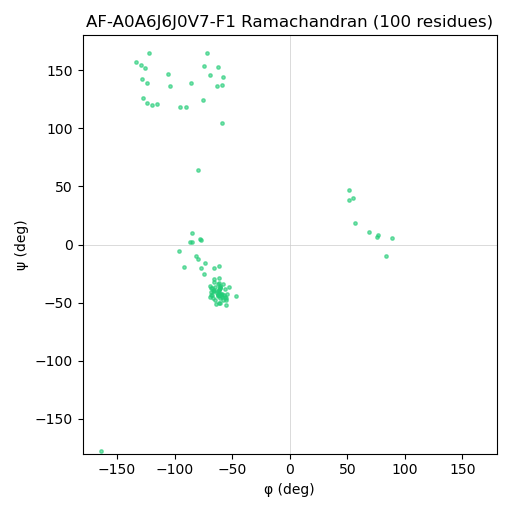.939 -6.525 1.00 97.06 90 LYS A O 1
ATOM 695 N N . ALA A 1 91 ? 6.520 -13.047 -7.218 1.00 97.00 91 ALA A N 1
ATOM 696 C CA . ALA A 1 91 ? 7.869 -13.182 -7.779 1.00 97.00 91 ALA A CA 1
ATOM 697 C C . ALA A 1 91 ? 8.127 -12.246 -8.980 1.00 97.00 91 ALA A C 1
ATOM 699 O O . ALA A 1 91 ? 9.159 -11.578 -8.968 1.00 97.00 91 ALA A O 1
ATOM 700 N N . PRO A 1 92 ? 7.218 -12.121 -9.969 1.00 97.31 92 PRO A N 1
ATOM 701 C CA . PRO A 1 92 ? 7.341 -11.105 -11.016 1.00 97.31 92 PRO A CA 1
ATOM 702 C C . PRO A 1 92 ? 7.428 -9.673 -10.475 1.00 97.31 92 PRO A C 1
ATOM 704 O O . PRO A 1 92 ? 8.288 -8.923 -10.916 1.00 97.31 92 PRO A O 1
ATOM 707 N N . VAL A 1 93 ? 6.603 -9.319 -9.482 1.00 97.88 93 VAL A N 1
ATOM 708 C CA . VAL A 1 93 ? 6.603 -7.975 -8.872 1.00 97.88 93 VAL A CA 1
ATOM 709 C C . VAL A 1 93 ? 7.942 -7.657 -8.205 1.00 97.88 93 VAL A C 1
ATOM 711 O O . VAL A 1 93 ? 8.481 -6.574 -8.398 1.00 97.88 93 VAL A O 1
ATOM 714 N N . ARG A 1 94 ? 8.519 -8.612 -7.466 1.00 95.56 94 ARG A N 1
ATOM 715 C CA . ARG A 1 94 ? 9.852 -8.442 -6.865 1.00 95.56 94 ARG A CA 1
ATOM 716 C C . ARG A 1 94 ? 10.946 -8.283 -7.913 1.00 95.56 94 ARG A C 1
ATOM 718 O O . ARG A 1 94 ? 11.807 -7.433 -7.745 1.00 95.56 94 ARG A O 1
ATOM 725 N N . ARG A 1 95 ? 10.898 -9.069 -8.996 1.00 95.38 95 ARG A N 1
ATOM 726 C CA . ARG A 1 95 ? 11.854 -8.920 -10.103 1.00 95.38 95 ARG A CA 1
ATOM 727 C C . ARG A 1 95 ? 11.749 -7.545 -10.751 1.00 95.38 95 ARG A C 1
ATOM 729 O O . ARG A 1 95 ? 12.777 -6.934 -10.982 1.00 95.38 95 ARG A O 1
ATOM 736 N N . LEU A 1 96 ? 10.532 -7.050 -10.994 1.00 96.44 96 LEU A N 1
ATOM 737 C CA . LEU A 1 96 ? 10.334 -5.704 -11.528 1.00 96.44 96 LEU A CA 1
ATOM 738 C C . LEU A 1 96 ? 10.942 -4.643 -10.605 1.00 96.44 96 LEU A C 1
ATOM 740 O O . LEU A 1 96 ? 11.635 -3.760 -11.088 1.00 96.44 96 LEU A O 1
ATOM 744 N N . ALA A 1 97 ? 10.712 -4.739 -9.293 1.00 93.56 97 ALA A N 1
ATOM 745 C CA . ALA A 1 97 ? 11.272 -3.781 -8.344 1.00 93.56 97 ALA A CA 1
ATOM 746 C C . ALA A 1 97 ? 12.809 -3.789 -8.335 1.00 93.56 97 ALA A C 1
ATOM 748 O O . ALA A 1 97 ? 13.419 -2.734 -8.332 1.00 93.56 97 ALA A O 1
ATOM 749 N N . GLN A 1 98 ? 13.437 -4.964 -8.429 1.00 90.56 98 GLN A N 1
ATOM 750 C CA . GLN A 1 98 ? 14.900 -5.090 -8.520 1.00 90.56 98 GLN A CA 1
ATOM 751 C C . GLN A 1 98 ? 15.492 -4.497 -9.808 1.00 90.56 98 GLN A C 1
ATOM 753 O O . GLN A 1 98 ? 16.685 -4.219 -9.857 1.00 90.56 98 GLN A O 1
ATOM 758 N N . MET A 1 99 ? 14.690 -4.324 -10.862 1.00 89.88 99 MET A N 1
ATOM 759 C CA . MET A 1 99 ? 15.135 -3.683 -12.106 1.00 89.88 99 MET A CA 1
ATOM 760 C C . MET A 1 99 ? 15.154 -2.155 -12.005 1.00 89.88 99 MET A C 1
ATOM 762 O O . MET A 1 99 ? 15.696 -1.511 -12.894 1.00 89.88 99 MET A O 1
ATOM 766 N N . LEU A 1 100 ? 14.548 -1.584 -10.961 1.00 80.44 100 LEU A N 1
ATOM 767 C CA . LEU A 1 100 ? 14.532 -0.143 -10.724 1.00 80.44 100 LEU A CA 1
ATOM 768 C C . LEU A 1 100 ? 15.853 0.385 -10.150 1.00 80.44 100 LEU A C 1
ATOM 770 O O . LEU A 1 100 ? 16.109 1.581 -10.235 1.00 80.44 100 LEU A O 1
ATOM 774 N N . ASP A 1 101 ? 16.658 -0.503 -9.563 1.00 64.81 101 ASP A N 1
ATOM 775 C CA . ASP A 1 101 ? 17.935 -0.191 -8.910 1.00 64.81 101 ASP A CA 1
ATOM 776 C C . ASP A 1 101 ? 19.125 -0.146 -9.899 1.00 64.81 101 ASP A C 1
ATOM 778 O O . ASP A 1 101 ? 20.280 -0.114 -9.469 1.00 64.81 101 ASP A O 1
ATOM 782 N N . ILE A 1 102 ? 18.866 -0.192 -11.216 1.00 52.72 102 ILE A N 1
ATOM 783 C CA . ILE A 1 102 ? 19.883 -0.270 -12.285 1.00 52.72 102 ILE A CA 1
ATOM 784 C C . ILE A 1 102 ? 19.899 1.007 -13.124 1.00 52.72 102 ILE A C 1
ATOM 786 O O . ILE A 1 102 ? 18.812 1.432 -13.573 1.00 52.72 102 ILE A O 1
#

Secondary structure (DSSP, 8-state):
-HHHHHHTTS-HHHHHHHHHTTSS--EEETTEEE--GGGEETTEE-HHHHHHHHHHHHTT--HHHHHHHHHS-BTTTTB-HHHHHHTT-HHHHHHHHHTTT-

Sequence (102 aa):
MEQAAETLNVPKGRVNRLLEEYSLVAVKKDGQLMIPADVIVQGEPLAPLRGTIIMLLDSGYSIEESITWLFTHSDVLGQTPLQSLLEGKKAPVRRLAQMLDI

Foldseek 3Di:
DVVLCVLLVHDPVVVVVCCVLQLWDWDQDPNDTDTDPLQADNSGGLVCRSVQQVLLVVLVDDSNVSVVQQQDQDPQVNGGVSVCSSVVNNPSSVVVSVVVSD

InterPro domains:
  IPR041098 Rv2175c, C-terminal [PF18367] (49-100)
  IPR048576 DNA-binding protein Rv2175c, wHTH domain [PF21531] (2-38)

Organism: NCBI:txid449393

Radius of gyration: 13.48 Å; Cα contacts (8 Å, |Δi|>4): 114; chains: 1; bounding box: 36×30×35 Å